Protein AF-A0A6I4MBI4-F1 (afdb_monomer_lite)

Structure (mmCIF, N/CA/C/O backbone):
data_AF-A0A6I4MBI4-F1
#
_entry.id   AF-A0A6I4MBI4-F1
#
loop_
_atom_site.group_PDB
_atom_site.id
_atom_site.type_symbol
_atom_site.label_atom_id
_atom_site.label_alt_id
_atom_site.label_comp_id
_atom_site.label_asym_id
_atom_site.label_entity_id
_atom_site.label_seq_id
_atom_site.pdbx_PDB_ins_code
_atom_site.Cartn_x
_atom_site.Cartn_y
_atom_site.Cartn_z
_atom_site.occupancy
_atom_site.B_iso_or_equiv
_atom_site.auth_seq_id
_atom_site.auth_comp_id
_atom_site.auth_asym_id
_atom_site.auth_atom_id
_atom_site.pdbx_PDB_model_num
ATOM 1 N N . MET A 1 1 ? 50.279 7.743 31.833 1.00 40.47 1 MET A N 1
ATOM 2 C CA . MET A 1 1 ? 49.057 7.641 31.011 1.00 40.47 1 MET A CA 1
ATOM 3 C C . MET A 1 1 ? 48.591 9.061 30.724 1.00 40.47 1 MET A C 1
ATOM 5 O O . MET A 1 1 ? 48.096 9.710 31.629 1.00 40.47 1 MET A O 1
ATOM 9 N N . HIS A 1 2 ? 48.885 9.582 29.532 1.00 41.03 2 HIS A N 1
ATOM 10 C CA . HIS A 1 2 ? 48.558 10.950 29.110 1.00 41.03 2 HIS A CA 1
ATOM 11 C C . HIS A 1 2 ? 47.789 10.858 27.788 1.00 41.03 2 HIS A C 1
ATOM 13 O O . HIS A 1 2 ? 48.352 10.393 26.800 1.00 41.03 2 HIS A O 1
ATOM 19 N N . ALA A 1 3 ? 46.527 11.285 27.774 1.00 43.62 3 ALA A N 1
ATOM 20 C CA . ALA A 1 3 ? 45.740 11.464 26.557 1.00 43.62 3 ALA A CA 1
ATOM 21 C C . ALA A 1 3 ? 45.579 12.970 26.304 1.00 43.62 3 ALA A C 1
ATOM 23 O O . ALA A 1 3 ? 45.079 13.696 27.158 1.00 43.62 3 ALA A O 1
ATOM 24 N N . GLN A 1 4 ? 46.057 13.434 25.149 1.00 45.69 4 GLN A N 1
ATOM 25 C CA . GLN A 1 4 ? 45.979 14.821 24.685 1.00 45.69 4 GLN A CA 1
ATOM 26 C C . GLN A 1 4 ? 44.832 14.931 23.674 1.00 45.69 4 GLN A C 1
ATOM 28 O O . GLN A 1 4 ? 44.856 14.269 22.637 1.00 45.69 4 GLN A O 1
ATOM 33 N N . SER A 1 5 ? 43.836 15.762 23.986 1.00 43.69 5 SER A N 1
ATOM 34 C CA . SER A 1 5 ? 42.709 16.080 23.108 1.00 43.69 5 SER A CA 1
ATOM 35 C C . SER A 1 5 ? 43.081 17.275 22.230 1.00 43.69 5 SER A C 1
ATOM 37 O O . SER A 1 5 ? 43.348 18.363 22.736 1.00 43.69 5 SER A O 1
ATOM 39 N N . LYS A 1 6 ? 43.159 17.063 20.913 1.00 54.97 6 LYS A N 1
ATOM 40 C CA . LYS A 1 6 ? 43.473 18.105 19.927 1.00 54.97 6 LYS A CA 1
ATOM 41 C C . LYS A 1 6 ? 42.170 18.706 19.401 1.00 54.97 6 LYS A C 1
ATOM 43 O O . LYS A 1 6 ? 41.565 18.143 18.496 1.00 54.97 6 LYS A O 1
ATOM 48 N N . TYR A 1 7 ? 41.766 19.857 19.929 1.00 45.38 7 TYR A N 1
ATOM 49 C CA . TYR A 1 7 ? 40.803 20.722 19.249 1.00 45.38 7 TYR A CA 1
ATOM 50 C C . TYR A 1 7 ? 41.579 21.679 18.347 1.00 45.38 7 TYR A C 1
ATOM 52 O O . TYR A 1 7 ? 42.374 22.490 18.818 1.00 45.38 7 TYR A O 1
ATOM 60 N N . PHE A 1 8 ? 41.392 21.531 17.039 1.00 41.44 8 PHE A N 1
ATOM 61 C CA . PHE A 1 8 ? 41.947 22.432 16.038 1.00 41.44 8 PHE A CA 1
ATOM 62 C C . PHE A 1 8 ? 41.039 23.663 15.957 1.00 41.44 8 PHE A C 1
ATOM 64 O O . PHE A 1 8 ? 39.867 23.552 15.602 1.00 41.44 8 PHE A O 1
ATOM 71 N N . THR A 1 9 ? 41.563 24.825 16.337 1.00 60.25 9 THR A N 1
ATOM 72 C CA . THR A 1 9 ? 40.883 26.114 16.223 1.00 60.25 9 THR A CA 1
ATOM 73 C C . THR A 1 9 ? 41.269 26.757 14.889 1.00 60.25 9 THR A C 1
ATOM 75 O O . THR A 1 9 ? 42.447 26.836 14.548 1.00 60.25 9 THR A O 1
ATOM 78 N N . CYS A 1 10 ? 40.292 27.236 14.119 1.00 32.50 10 CYS A N 1
ATOM 79 C CA . CYS A 1 10 ? 40.532 28.231 13.076 1.00 32.50 10 CYS A CA 1
ATOM 80 C C . CYS A 1 10 ? 39.775 29.495 13.480 1.00 32.50 10 CYS A C 1
ATOM 82 O O . CYS A 1 10 ? 38.550 29.554 13.419 1.00 32.50 10 CYS A O 1
ATOM 84 N N . SER A 1 11 ? 40.534 30.462 13.989 1.00 53.78 11 SER A N 1
ATOM 85 C CA . SER A 1 11 ? 40.090 31.818 14.289 1.00 53.78 11 SER A CA 1
ATOM 86 C C . SER A 1 11 ? 40.272 32.676 13.040 1.00 53.78 11 SER A C 1
ATOM 88 O O . SER A 1 11 ? 41.364 32.709 12.473 1.00 53.78 11 SER A O 1
ATOM 90 N N . THR A 1 12 ? 39.237 33.399 12.621 1.00 52.59 12 THR A N 1
ATOM 91 C CA . THR A 1 12 ? 39.386 34.637 11.845 1.00 52.59 12 THR A CA 1
ATOM 92 C C . THR A 1 12 ? 38.246 35.577 12.212 1.00 52.59 12 THR A C 1
ATOM 94 O O . THR A 1 12 ? 37.104 35.412 11.804 1.00 52.59 12 THR A O 1
ATOM 97 N N . SER A 1 13 ? 38.612 36.513 13.085 1.00 46.81 13 SER A N 1
ATOM 98 C CA . SER A 1 13 ? 38.344 37.949 13.005 1.00 46.81 13 SER A CA 1
ATOM 99 C C . SER A 1 13 ? 36.952 38.424 12.571 1.00 46.81 13 SER A C 1
ATOM 101 O O . SER A 1 13 ? 36.677 38.573 11.390 1.00 46.81 13 SER A O 1
ATOM 103 N N . GLY A 1 14 ? 36.159 38.801 13.579 1.00 46.22 14 GLY A N 1
ATOM 104 C CA . GLY A 1 14 ? 35.623 40.158 13.761 1.00 46.22 14 GLY A CA 1
ATOM 105 C C . GLY A 1 14 ? 34.739 40.771 12.671 1.00 46.22 14 GLY A C 1
ATOM 106 O O . GLY A 1 14 ? 35.254 41.250 11.670 1.00 46.22 14 GLY A O 1
ATOM 107 N N . GLN A 1 15 ? 33.449 40.950 12.976 1.00 47.81 15 GLN A N 1
ATOM 108 C CA . GLN A 1 15 ? 32.828 42.259 13.259 1.00 47.81 15 GLN A CA 1
ATOM 109 C C . GLN A 1 15 ? 31.362 42.073 13.701 1.00 47.81 15 GLN A C 1
ATOM 111 O O . GLN A 1 15 ? 30.673 41.163 13.256 1.00 47.81 15 GLN A O 1
ATOM 116 N N . ILE A 1 16 ? 30.932 42.919 14.639 1.00 50.03 16 ILE A N 1
ATOM 117 C CA . ILE A 1 16 ? 29.601 42.984 15.258 1.00 50.03 16 ILE A CA 1
ATOM 118 C C . ILE A 1 16 ? 28.835 44.133 14.581 1.00 50.03 16 ILE A C 1
ATOM 120 O O . ILE A 1 16 ? 29.405 45.219 14.507 1.00 50.03 16 ILE A O 1
ATOM 124 N N . ALA A 1 17 ? 27.598 43.895 14.129 1.00 36.00 17 ALA A N 1
ATOM 125 C CA . ALA A 1 17 ? 26.495 44.851 13.867 1.00 36.00 17 ALA A CA 1
ATOM 126 C C . ALA A 1 17 ? 25.374 44.054 13.158 1.00 36.00 17 ALA A C 1
ATOM 128 O O . ALA A 1 17 ? 25.697 43.264 12.278 1.00 36.00 17 ALA A O 1
ATOM 129 N N . ASP A 1 18 ? 24.070 44.110 13.413 1.00 48.34 18 ASP A N 1
ATOM 130 C CA . ASP A 1 18 ? 23.155 44.742 14.371 1.00 48.34 18 ASP A CA 1
ATOM 131 C C . ASP A 1 18 ? 21.878 43.847 14.393 1.00 48.34 18 ASP A C 1
ATOM 133 O O . ASP A 1 18 ? 21.719 42.995 13.510 1.00 48.34 18 ASP A O 1
ATOM 137 N N . PRO A 1 19 ? 20.964 43.980 15.372 1.00 58.75 19 PRO A N 1
ATOM 138 C CA . PRO A 1 19 ? 19.758 43.159 15.485 1.00 58.75 19 PRO A CA 1
ATOM 139 C C . PRO A 1 19 ? 18.558 43.770 14.741 1.00 58.75 19 PRO A C 1
ATOM 141 O O . PRO A 1 19 ? 17.762 44.461 15.355 1.00 58.75 19 PRO A O 1
ATOM 144 N N . GLU A 1 20 ? 18.381 43.503 13.447 1.00 51.03 20 GLU A N 1
ATOM 145 C CA . GLU A 1 20 ? 17.089 43.691 12.758 1.00 51.03 20 GLU A CA 1
ATOM 146 C C . GLU A 1 20 ? 17.145 43.120 11.335 1.00 51.03 20 GLU A C 1
ATOM 148 O O . GLU A 1 20 ? 18.030 43.494 10.571 1.00 51.03 20 GLU A O 1
ATOM 153 N N . ALA A 1 21 ? 16.203 42.222 11.009 1.00 43.97 21 ALA A N 1
ATOM 154 C CA . ALA A 1 21 ? 15.595 41.982 9.689 1.00 43.97 21 ALA A CA 1
ATOM 155 C C . ALA A 1 21 ? 15.230 40.497 9.502 1.00 43.97 21 ALA A C 1
ATOM 157 O O . ALA A 1 21 ? 15.878 39.764 8.757 1.00 43.97 21 ALA A O 1
ATOM 158 N N . GLU A 1 22 ? 14.117 40.066 10.101 1.00 60.34 22 GLU A N 1
ATOM 159 C CA . GLU A 1 22 ? 13.208 39.260 9.285 1.00 60.34 22 GLU A CA 1
ATOM 160 C C . GLU A 1 22 ? 12.523 40.213 8.303 1.00 60.34 22 GLU A C 1
ATOM 162 O O . GLU A 1 22 ? 11.942 41.219 8.720 1.00 60.34 22 GLU A O 1
ATOM 167 N N . PRO A 1 23 ? 12.559 39.898 7.003 1.00 50.56 23 PRO A N 1
ATOM 168 C CA . PRO A 1 23 ? 11.318 40.008 6.264 1.00 50.56 23 PRO A CA 1
ATOM 169 C C . PRO A 1 23 ? 11.112 38.819 5.322 1.00 50.56 23 PRO A C 1
ATOM 171 O O . PRO A 1 23 ? 11.862 38.592 4.377 1.00 50.56 23 PRO A O 1
ATOM 174 N N . ALA A 1 24 ? 10.009 38.117 5.574 1.00 56.59 24 ALA A N 1
ATOM 175 C CA . ALA A 1 24 ? 9.133 37.537 4.564 1.00 56.59 24 ALA A CA 1
ATOM 176 C C . ALA A 1 24 ? 9.802 36.694 3.461 1.00 56.59 24 ALA A C 1
ATOM 178 O O . ALA A 1 24 ? 9.871 37.094 2.299 1.00 56.59 24 ALA A O 1
ATOM 179 N N . LEU A 1 25 ? 10.098 35.429 3.773 1.00 52.28 25 LEU A N 1
ATOM 180 C CA . LEU A 1 25 ? 10.070 34.366 2.761 1.00 52.28 25 LEU A CA 1
ATOM 181 C C . LEU A 1 25 ? 8.609 33.991 2.446 1.00 52.28 25 LEU A C 1
ATOM 183 O O . LEU A 1 25 ? 8.168 32.867 2.661 1.00 52.28 25 LEU A O 1
ATOM 187 N N . ALA A 1 26 ? 7.843 34.967 1.960 1.00 57.97 26 ALA A N 1
ATOM 188 C CA . ALA A 1 26 ? 6.509 34.787 1.396 1.00 57.97 26 ALA A CA 1
ATOM 189 C C . ALA A 1 26 ? 6.598 34.964 -0.126 1.00 57.97 26 ALA A C 1
ATOM 191 O O . ALA A 1 26 ? 6.076 35.915 -0.701 1.00 57.97 26 ALA A O 1
ATOM 192 N N . GLY A 1 27 ? 7.324 34.054 -0.773 1.00 56.34 27 GLY A N 1
ATOM 193 C CA . GLY A 1 27 ? 7.290 33.852 -2.218 1.00 56.34 27 GLY A CA 1
ATOM 194 C C . GLY A 1 27 ? 6.829 32.420 -2.508 1.00 56.34 27 GLY A C 1
ATOM 195 O O . GLY A 1 27 ? 7.227 31.514 -1.771 1.00 56.34 27 GLY A O 1
ATOM 196 N N . PRO A 1 28 ? 5.998 32.174 -3.538 1.00 65.25 28 PRO A N 1
ATOM 197 C CA . PRO A 1 28 ? 5.667 30.816 -3.954 1.00 65.25 28 PRO A CA 1
ATOM 198 C C . PRO A 1 28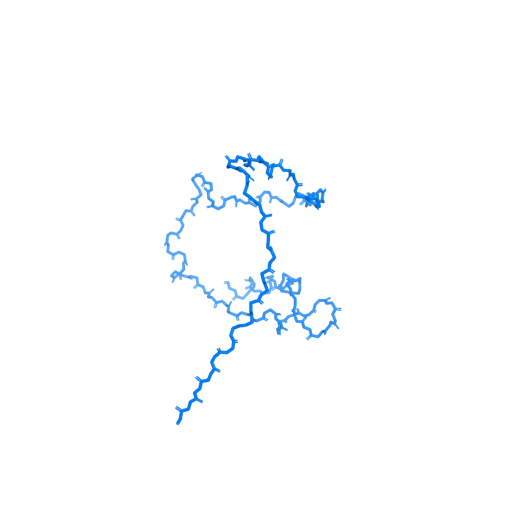 ? 6.945 30.052 -4.316 1.00 65.25 28 PRO A C 1
ATOM 200 O O . PRO A 1 28 ? 7.829 30.594 -4.980 1.00 65.25 28 PRO A O 1
ATOM 203 N N . TRP A 1 29 ? 7.044 28.792 -3.886 1.00 62.56 29 TRP A N 1
ATOM 204 C CA . TRP A 1 29 ? 8.172 27.921 -4.215 1.00 62.56 29 TRP A CA 1
ATOM 205 C C . TRP A 1 29 ? 8.329 27.854 -5.744 1.00 62.56 29 TRP A C 1
ATOM 207 O O . TRP A 1 29 ? 7.361 27.488 -6.424 1.00 62.56 29 TRP A O 1
ATOM 217 N N . PRO A 1 30 ? 9.503 28.197 -6.312 1.00 50.94 30 PRO A N 1
ATOM 218 C CA . PRO A 1 30 ? 9.699 28.188 -7.755 1.00 50.94 30 PRO A CA 1
ATOM 219 C C . PRO A 1 30 ? 9.600 26.738 -8.241 1.00 50.94 30 PRO A C 1
ATOM 221 O O . PRO A 1 30 ? 10.489 25.924 -8.007 1.00 50.94 30 PRO A O 1
ATOM 224 N N . GLY A 1 31 ? 8.462 26.403 -8.851 1.00 54.97 31 GLY A N 1
ATOM 225 C CA . GLY A 1 31 ? 8.120 25.043 -9.279 1.00 54.97 31 GLY A CA 1
ATOM 226 C C . GLY A 1 31 ? 6.700 24.585 -8.930 1.00 54.97 31 GLY A C 1
ATOM 227 O O . GLY A 1 31 ? 6.251 23.582 -9.482 1.00 54.97 31 GLY A O 1
ATOM 228 N N . ALA A 1 32 ? 5.960 25.321 -8.091 1.00 55.81 32 ALA A N 1
ATOM 229 C CA . ALA A 1 32 ? 4.568 25.001 -7.735 1.00 55.81 32 ALA A CA 1
ATOM 230 C C . ALA A 1 32 ? 3.543 25.244 -8.870 1.00 55.81 32 ALA A C 1
ATOM 232 O O . ALA A 1 32 ? 2.345 25.064 -8.679 1.00 55.81 32 ALA A O 1
ATOM 233 N N . GLU A 1 33 ? 3.997 25.650 -10.058 1.00 51.16 33 GLU A N 1
ATOM 234 C CA . GLU A 1 33 ? 3.133 26.088 -11.161 1.00 51.16 33 GLU A CA 1
ATOM 235 C C . GLU A 1 33 ? 2.643 24.954 -12.066 1.00 51.16 33 GLU A C 1
ATOM 237 O O . GLU A 1 33 ? 1.811 25.166 -12.948 1.00 51.16 33 GLU A O 1
ATOM 242 N N . ARG A 1 34 ? 3.093 23.714 -11.841 1.00 52.25 34 ARG A N 1
ATOM 243 C CA . ARG A 1 34 ? 2.431 22.571 -12.470 1.00 52.25 34 ARG A CA 1
ATOM 244 C C . ARG A 1 34 ? 1.181 22.252 -11.657 1.00 52.25 34 ARG A C 1
ATOM 246 O O . ARG A 1 34 ? 1.215 21.411 -10.764 1.00 52.25 34 ARG A O 1
ATOM 253 N N . ALA A 1 35 ? 0.101 22.965 -11.973 1.00 48.81 35 ALA A N 1
ATOM 254 C CA . ALA A 1 35 ? -1.240 22.661 -11.503 1.00 48.81 35 ALA A CA 1
ATOM 255 C C . ALA A 1 35 ? -1.488 21.160 -11.688 1.00 48.81 35 ALA A C 1
ATOM 257 O O . ALA A 1 35 ? -1.548 20.655 -12.813 1.00 48.81 35 ALA A O 1
ATOM 258 N N . ALA A 1 36 ? -1.562 20.438 -10.569 1.00 55.56 36 ALA A N 1
ATOM 259 C CA . ALA A 1 36 ? -2.075 19.084 -10.568 1.00 55.56 36 ALA A CA 1
ATOM 260 C C . ALA A 1 36 ? -3.452 19.124 -11.253 1.00 55.56 36 ALA A C 1
ATOM 262 O O . ALA A 1 36 ? -4.234 20.037 -10.963 1.00 55.56 36 ALA A O 1
ATOM 263 N N . PRO A 1 37 ? -3.754 18.205 -12.191 1.00 47.72 37 PRO A N 1
ATOM 264 C CA . PRO A 1 37 ? -5.090 18.149 -12.766 1.00 47.72 37 PRO A CA 1
ATOM 265 C C . PRO A 1 37 ? -6.082 18.025 -11.612 1.00 47.72 37 PRO A C 1
ATOM 267 O O . PRO A 1 37 ? -5.781 17.339 -10.635 1.00 47.72 37 PRO A O 1
ATOM 270 N N . ALA A 1 38 ? -7.216 18.722 -11.717 1.00 53.28 38 ALA A N 1
ATOM 271 C CA . ALA A 1 38 ? -8.291 18.746 -10.731 1.00 53.28 38 ALA A CA 1
ATOM 272 C C . ALA A 1 38 ? -8.904 17.343 -10.552 1.00 53.28 38 ALA A C 1
ATOM 274 O O . ALA A 1 38 ? -10.019 17.063 -10.984 1.00 53.28 38 ALA A O 1
ATOM 275 N N . ALA A 1 39 ? -8.147 16.438 -9.938 1.00 51.66 39 ALA A N 1
ATOM 276 C CA . ALA A 1 39 ? -8.674 15.309 -9.210 1.00 51.66 39 ALA A CA 1
ATOM 277 C C . ALA A 1 39 ? -9.594 15.918 -8.152 1.00 51.66 39 ALA A C 1
ATOM 279 O O . ALA A 1 39 ? -9.190 16.870 -7.479 1.00 51.66 39 ALA A O 1
ATOM 280 N N . GLY A 1 40 ? -10.848 15.458 -8.110 1.00 52.78 40 GLY A N 1
ATOM 281 C CA . GLY A 1 40 ? -11.896 16.015 -7.255 1.00 52.78 40 GLY A CA 1
ATOM 282 C C . GLY A 1 40 ? -11.349 16.351 -5.875 1.00 52.78 40 GLY A C 1
ATOM 283 O O . GLY A 1 40 ? -10.566 15.571 -5.339 1.00 52.78 40 GLY A O 1
ATOM 284 N N . ALA A 1 41 ? -11.695 17.542 -5.375 1.00 61.22 41 ALA A N 1
ATOM 285 C CA . ALA A 1 41 ? -11.162 18.093 -4.136 1.00 61.22 41 ALA A CA 1
ATOM 286 C C . ALA A 1 41 ? -11.045 16.986 -3.086 1.00 61.22 41 ALA A C 1
ATOM 288 O O . ALA A 1 41 ? -12.059 16.452 -2.636 1.00 61.22 41 ALA A O 1
ATOM 289 N N . VAL A 1 42 ? -9.806 16.598 -2.767 1.00 68.31 42 VAL A N 1
ATOM 290 C CA . VAL A 1 42 ? -9.558 15.672 -1.667 1.00 68.31 42 VAL A CA 1
ATOM 291 C C . VAL A 1 42 ? -10.222 16.302 -0.447 1.00 68.31 42 VAL A C 1
ATOM 293 O O . VAL A 1 42 ? -9.907 17.456 -0.141 1.00 68.31 42 VAL A O 1
ATOM 296 N N . PRO A 1 43 ? -11.207 15.629 0.175 1.00 70.69 43 PRO A N 1
ATOM 297 C CA . PRO A 1 43 ? -11.921 16.209 1.297 1.00 70.69 43 PRO A CA 1
ATOM 298 C C . PRO A 1 43 ? -10.897 16.549 2.372 1.00 70.69 43 PRO A C 1
ATOM 300 O O . PRO A 1 43 ? -10.066 15.707 2.706 1.00 70.69 43 PRO A O 1
ATOM 303 N N . ASP A 1 44 ? -10.932 17.785 2.870 1.00 77.00 44 ASP A N 1
ATOM 304 C CA . ASP A 1 44 ? -10.066 18.190 3.969 1.00 77.00 44 ASP A CA 1
ATOM 305 C C . ASP A 1 44 ? -10.476 17.378 5.208 1.00 77.00 44 ASP A C 1
ATOM 307 O O . ASP A 1 44 ? -11.581 17.574 5.729 1.00 77.00 44 ASP A O 1
ATOM 311 N N . PRO A 1 45 ? -9.632 16.442 5.683 1.00 71.94 45 PRO A N 1
ATOM 312 C CA . PRO A 1 45 ? -9.970 15.607 6.831 1.00 71.94 45 PRO A CA 1
ATOM 313 C C . PRO A 1 45 ? -10.099 16.424 8.128 1.00 71.94 45 PRO A C 1
ATOM 315 O O . PRO A 1 45 ? -10.598 15.904 9.130 1.00 71.94 45 PRO A O 1
ATOM 318 N N . PHE A 1 46 ? -9.673 17.692 8.112 1.00 77.38 46 PHE A N 1
ATOM 319 C CA . PHE A 1 46 ? -9.754 18.630 9.227 1.00 77.38 46 PHE A CA 1
ATOM 320 C C . PHE A 1 46 ? -10.891 19.657 9.086 1.00 77.38 46 PHE A C 1
ATOM 322 O O . PHE A 1 46 ?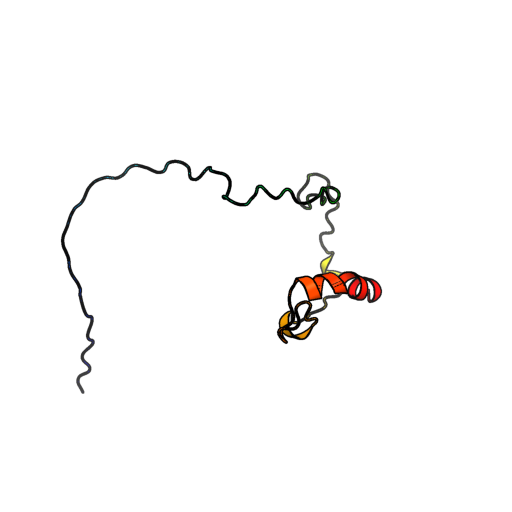 -11.020 20.527 9.947 1.00 77.38 46 PHE A O 1
ATOM 329 N N . ALA A 1 47 ? -11.738 19.560 8.052 1.00 79.75 47 ALA A N 1
ATOM 330 C CA . ALA A 1 47 ? -12.895 20.438 7.894 1.00 79.75 47 ALA A CA 1
ATOM 331 C C . ALA A 1 47 ? -13.926 20.264 9.027 1.00 79.75 47 ALA A C 1
ATOM 333 O O . ALA A 1 47 ? -14.193 19.157 9.509 1.00 79.75 47 ALA A O 1
ATOM 334 N N . GLU A 1 48 ? -14.562 21.368 9.425 1.00 77.12 48 GLU A N 1
ATOM 335 C CA . GLU A 1 48 ? -15.631 21.368 10.426 1.00 77.12 48 GLU A CA 1
ATOM 336 C C . GLU A 1 48 ? -16.824 20.520 9.950 1.00 77.12 48 GLU A C 1
ATOM 338 O O . GLU A 1 48 ? -17.371 20.728 8.868 1.00 77.12 48 GLU A O 1
ATOM 343 N N . GLY A 1 49 ? -17.227 19.537 10.763 1.00 72.88 49 GLY A N 1
ATOM 344 C CA . GLY A 1 49 ? -18.319 18.610 10.441 1.00 72.88 49 GLY A CA 1
ATOM 345 C C . GLY A 1 49 ? -17.901 17.331 9.705 1.00 72.88 49 GLY A C 1
ATOM 346 O O . GLY A 1 49 ? -18.765 16.500 9.423 1.00 72.88 49 GLY A O 1
ATOM 347 N N . ALA A 1 50 ? -16.606 17.124 9.434 1.00 74.06 50 ALA A N 1
ATOM 348 C CA . ALA A 1 50 ? -16.119 15.842 8.930 1.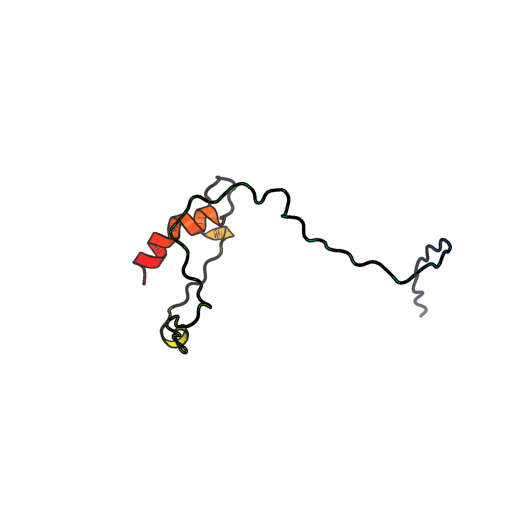00 74.06 50 ALA A CA 1
ATOM 349 C C . ALA A 1 50 ? -16.446 14.708 9.931 1.00 74.06 50 ALA A C 1
ATOM 351 O O . ALA A 1 50 ? -16.276 14.897 11.141 1.00 74.06 50 ALA A O 1
ATOM 352 N N . PRO A 1 51 ? -16.916 13.532 9.468 1.00 73.38 51 PRO A N 1
ATOM 353 C CA . PRO A 1 51 ? -17.237 12.411 10.343 1.00 73.38 51 PRO A CA 1
ATOM 354 C C . PRO A 1 51 ? -15.975 11.928 11.062 1.00 73.38 51 PRO A C 1
ATOM 356 O O . PRO A 1 51 ? -15.134 11.230 10.501 1.00 73.38 51 PRO A O 1
ATOM 359 N N . GLN A 1 52 ? -15.845 12.307 12.331 1.00 73.56 52 GLN A N 1
ATOM 360 C CA . GLN A 1 52 ? -14.764 11.841 13.185 1.00 73.56 52 GLN A CA 1
ATOM 361 C C . GLN A 1 52 ? -15.105 10.429 13.656 1.00 73.56 52 GLN A C 1
ATOM 363 O O . GLN A 1 52 ? -16.077 10.224 14.382 1.00 73.56 52 GLN A O 1
ATOM 368 N N . ALA A 1 53 ? -14.306 9.448 13.243 1.00 78.56 53 ALA A N 1
ATOM 369 C CA . ALA A 1 53 ? -14.365 8.087 13.758 1.00 78.56 53 ALA A CA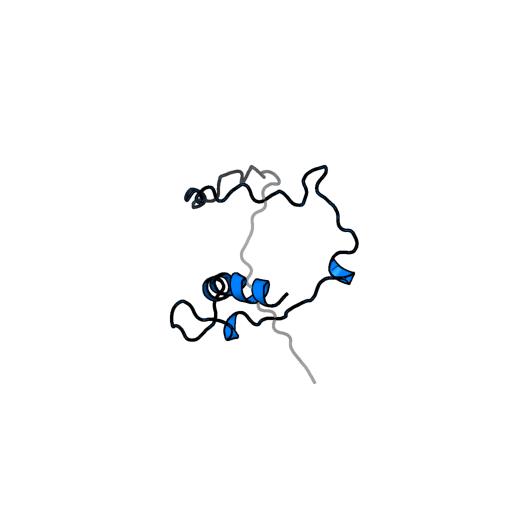 1
ATOM 370 C C . ALA A 1 53 ? -13.297 7.933 14.858 1.00 78.56 53 ALA A C 1
ATOM 372 O O . ALA A 1 53 ? -12.198 7.459 14.572 1.00 78.56 53 ALA A O 1
ATOM 373 N N . PRO A 1 54 ? -13.566 8.314 16.126 1.00 79.31 54 PRO A N 1
ATOM 374 C CA . PRO A 1 54 ? -12.550 8.413 17.186 1.00 79.31 54 PRO A CA 1
ATOM 375 C C . PRO A 1 54 ? -11.836 7.090 17.515 1.00 79.31 54 PRO A C 1
ATOM 377 O O . PRO A 1 54 ? -10.864 7.075 18.271 1.00 79.31 54 PRO A O 1
ATOM 380 N N . HIS A 1 55 ? -12.314 5.966 16.978 1.00 87.00 55 HIS A N 1
ATOM 381 C CA . HIS A 1 55 ? -11.783 4.627 17.213 1.00 87.00 55 HIS A CA 1
ATOM 382 C C . HIS A 1 55 ? -11.546 3.823 15.927 1.00 87.00 55 HIS A C 1
ATOM 384 O O . HIS A 1 55 ? -11.505 2.598 16.000 1.00 87.00 55 HIS A O 1
ATOM 390 N N . TRP A 1 56 ? -11.374 4.474 14.768 1.00 86.19 56 TRP A N 1
ATOM 391 C CA . TRP A 1 56 ? -11.151 3.789 13.481 1.00 86.19 56 TRP A CA 1
ATOM 392 C C . TRP A 1 56 ? -10.020 2.745 13.547 1.00 86.19 56 TRP A C 1
ATOM 394 O O . TRP A 1 56 ? -10.140 1.651 13.007 1.00 86.19 56 TRP A O 1
ATOM 404 N N . PHE A 1 57 ? -8.959 3.039 14.304 1.00 87.56 57 PHE A N 1
ATOM 405 C CA . PHE A 1 57 ? -7.800 2.164 14.494 1.00 87.56 57 PHE A CA 1
ATOM 406 C C . PHE A 1 57 ? -8.112 0.864 15.251 1.00 87.56 57 PHE A C 1
ATOM 408 O O . PHE A 1 57 ? -7.326 -0.074 15.185 1.00 87.56 57 PHE A O 1
ATOM 415 N N . LYS A 1 58 ? -9.227 0.789 15.992 1.00 89.69 58 LYS A N 1
ATOM 416 C CA . LYS A 1 58 ? -9.627 -0.435 16.710 1.00 89.69 58 LYS A CA 1
ATOM 417 C C . LYS A 1 58 ? -10.258 -1.472 15.781 1.00 89.69 58 LYS A C 1
ATOM 419 O O . LYS A 1 58 ? -10.279 -2.647 16.127 1.00 89.69 58 LYS A O 1
ATOM 424 N N . THR A 1 59 ? -10.804 -1.030 14.649 1.00 88.44 59 THR A N 1
ATOM 425 C CA . THR A 1 59 ? -11.457 -1.884 13.645 1.00 88.44 59 THR A CA 1
ATOM 426 C C . THR A 1 59 ? -10.646 -2.013 12.357 1.00 88.44 59 THR A C 1
ATOM 428 O O . THR A 1 59 ? -10.963 -2.870 11.542 1.00 88.44 59 THR A O 1
ATOM 431 N N . ALA A 1 60 ? -9.632 -1.167 12.152 1.00 89.69 60 ALA A N 1
ATOM 432 C CA . ALA A 1 60 ? -8.788 -1.188 10.963 1.00 89.69 60 ALA A CA 1
ATOM 433 C C . ALA A 1 60 ? -7.786 -2.354 10.977 1.00 89.69 60 ALA A C 1
ATOM 435 O O . ALA A 1 60 ? -7.242 -2.715 12.023 1.00 89.69 60 ALA A O 1
ATOM 436 N N . VAL A 1 61 ? -7.509 -2.896 9.791 1.00 91.19 61 VAL A N 1
ATOM 437 C CA . VAL A 1 61 ? -6.443 -3.875 9.553 1.00 91.19 61 VAL A CA 1
ATOM 438 C C . VAL A 1 61 ? -5.229 -3.138 8.987 1.00 91.19 61 VAL A C 1
ATOM 440 O O . VAL A 1 61 ? -5.354 -2.364 8.041 1.00 91.19 61 VAL A O 1
ATOM 443 N N . PHE A 1 62 ? -4.052 -3.351 9.579 1.00 90.88 62 PHE A N 1
ATOM 444 C CA . PHE A 1 62 ? -2.812 -2.705 9.147 1.00 90.88 62 PHE A CA 1
ATOM 445 C C . PHE A 1 62 ? -1.984 -3.648 8.278 1.00 90.88 62 PHE A C 1
ATOM 447 O O . PHE A 1 62 ? -1.683 -4.770 8.684 1.00 90.88 62 PHE A O 1
ATOM 454 N N . TYR A 1 63 ? -1.561 -3.151 7.117 1.00 91.69 63 TYR A N 1
ATOM 455 C CA . TYR A 1 63 ? -0.613 -3.826 6.240 1.00 91.69 63 TYR A CA 1
ATOM 456 C C . TYR A 1 63 ? 0.714 -3.076 6.254 1.00 91.69 63 TYR A C 1
ATOM 458 O O . TYR A 1 63 ? 0.796 -1.920 5.842 1.00 91.69 63 TYR A O 1
ATOM 466 N N . GLU A 1 64 ? 1.763 -3.741 6.728 1.00 91.69 64 GLU A N 1
ATOM 467 C CA . GLU A 1 64 ? 3.125 -3.237 6.605 1.00 91.69 64 GLU A CA 1
ATOM 468 C C . GLU A 1 64 ? 3.709 -3.703 5.272 1.00 91.69 64 GLU A C 1
ATOM 470 O O . GLU A 1 64 ? 3.799 -4.900 4.996 1.00 91.69 64 GLU A O 1
ATOM 475 N N . VAL A 1 65 ? 4.106 -2.746 4.434 1.00 90.31 65 VAL A N 1
ATOM 476 C CA . VAL A 1 65 ? 4.712 -3.014 3.132 1.00 90.31 65 VAL A CA 1
ATOM 477 C C . VAL A 1 65 ? 6.008 -2.227 2.984 1.00 90.31 65 VAL A C 1
ATOM 479 O O . VAL A 1 65 ? 6.060 -1.015 3.189 1.00 90.31 65 VAL A O 1
ATOM 482 N N . SER A 1 66 ? 7.081 -2.923 2.608 1.00 91.75 66 SER A N 1
ATOM 483 C CA . SER A 1 66 ? 8.363 -2.287 2.302 1.00 91.75 66 SER A CA 1
ATOM 484 C C . SER A 1 66 ? 8.347 -1.734 0.881 1.00 91.75 66 SER A C 1
ATOM 486 O O . SER A 1 66 ? 8.308 -2.503 -0.079 1.00 91.75 66 SER A O 1
ATOM 488 N N . VAL A 1 67 ? 8.440 -0.406 0.741 1.00 90.56 67 VAL A N 1
ATOM 489 C CA . VAL A 1 67 ? 8.419 0.284 -0.565 1.00 90.56 67 VAL A CA 1
ATOM 490 C C . VAL A 1 67 ? 9.466 -0.297 -1.514 1.00 90.56 67 VAL A C 1
ATOM 492 O O . VAL A 1 67 ? 9.140 -0.651 -2.641 1.00 90.56 67 VAL A O 1
ATOM 495 N N . ARG A 1 68 ? 10.701 -0.487 -1.034 1.00 91.62 68 ARG A N 1
ATOM 496 C CA . ARG A 1 68 ? 11.821 -0.981 -1.851 1.00 91.62 68 ARG A CA 1
ATOM 497 C C . ARG A 1 68 ? 11.658 -2.410 -2.360 1.00 91.62 68 ARG A C 1
ATOM 499 O O . ARG A 1 68 ? 12.322 -2.764 -3.325 1.00 91.62 68 ARG A O 1
ATOM 506 N N . GLY A 1 69 ? 10.854 -3.235 -1.697 1.00 90.75 69 GLY A N 1
ATOM 507 C CA . GLY A 1 69 ? 10.678 -4.643 -2.063 1.00 90.75 69 GLY A CA 1
ATOM 508 C C . GLY A 1 69 ? 9.366 -4.941 -2.781 1.00 90.75 69 GLY A C 1
ATOM 509 O O . GLY A 1 69 ? 9.138 -6.089 -3.145 1.00 90.75 69 GLY A O 1
ATOM 510 N N . PHE A 1 70 ? 8.484 -3.952 -2.932 1.00 90.56 70 PHE A N 1
ATOM 511 C CA . PHE A 1 70 ? 7.097 -4.212 -3.300 1.00 90.56 70 PHE A CA 1
ATOM 512 C C . PHE A 1 70 ? 6.838 -4.165 -4.807 1.00 90.56 70 PHE A C 1
ATOM 514 O O . PHE A 1 70 ? 6.380 -5.149 -5.383 1.00 90.56 70 PHE A O 1
ATOM 521 N N . CYS A 1 71 ? 7.116 -3.035 -5.458 1.00 91.94 71 CYS A N 1
ATOM 522 C CA . CYS A 1 71 ? 6.916 -2.895 -6.897 1.00 91.94 71 CYS A CA 1
ATOM 523 C C . CYS A 1 71 ? 7.874 -1.849 -7.464 1.00 91.94 71 CYS A C 1
ATOM 525 O O . CYS A 1 71 ? 7.854 -0.698 -7.031 1.00 91.94 71 CYS A O 1
ATOM 527 N N . ASP A 1 72 ? 8.675 -2.261 -8.441 1.00 93.19 72 ASP A N 1
ATOM 528 C CA . ASP A 1 72 ? 9.534 -1.399 -9.251 1.00 93.19 72 ASP A CA 1
ATOM 529 C C . ASP A 1 72 ? 8.758 -0.973 -10.507 1.00 93.19 72 ASP A C 1
ATOM 531 O O . ASP A 1 72 ? 8.236 -1.821 -11.239 1.00 93.19 72 ASP A O 1
ATOM 535 N N . SER A 1 73 ? 8.617 0.336 -10.719 1.00 91.94 73 SER A N 1
ATOM 536 C CA . SER A 1 73 ? 7.939 0.900 -11.891 1.00 91.94 73 SER A CA 1
ATOM 537 C C . SER A 1 73 ? 8.895 1.398 -12.977 1.00 91.94 73 SER A C 1
ATOM 539 O O . SER A 1 73 ? 8.448 1.645 -14.101 1.00 91.94 73 SER A O 1
ATOM 541 N N . ASN A 1 74 ? 10.186 1.558 -12.670 1.00 91.88 74 ASN A N 1
ATOM 542 C CA . ASN A 1 74 ? 11.169 2.200 -13.545 1.00 91.88 74 ASN A CA 1
ATOM 543 C C . ASN A 1 74 ? 12.276 1.238 -14.039 1.00 91.88 74 ASN A C 1
ATOM 545 O O . ASN A 1 74 ? 13.017 1.594 -14.959 1.00 91.88 74 ASN A O 1
ATOM 549 N N . GLY A 1 75 ? 12.348 0.023 -13.490 1.00 91.12 75 GLY A N 1
ATOM 550 C CA . GLY A 1 75 ? 13.284 -1.032 -13.871 1.00 91.12 75 GLY A CA 1
ATOM 551 C C . GLY A 1 75 ? 14.678 -0.909 -13.248 1.00 91.12 75 GLY A C 1
ATOM 552 O O . GLY A 1 75 ? 15.614 -1.515 -13.775 1.00 91.12 75 GLY A O 1
ATOM 553 N N . ASP A 1 76 ? 14.852 -0.120 -12.184 1.00 90.50 76 ASP A N 1
ATOM 554 C CA . ASP A 1 76 ? 16.140 0.063 -11.501 1.00 90.50 76 ASP A CA 1
ATOM 555 C C . ASP A 1 76 ? 16.462 -1.037 -10.466 1.00 90.50 76 ASP A C 1
ATOM 557 O O . ASP A 1 76 ? 17.587 -1.101 -9.957 1.00 90.50 76 ASP A O 1
ATOM 561 N N . GLY A 1 77 ? 15.510 -1.940 -10.203 1.00 91.88 77 GLY A N 1
ATOM 562 C CA . GLY A 1 77 ? 15.643 -3.046 -9.255 1.00 91.88 77 GLY A CA 1
ATOM 563 C C . GLY A 1 77 ? 15.255 -2.697 -7.815 1.00 91.88 77 GLY A C 1
ATOM 564 O O . GLY A 1 77 ? 15.323 -3.571 -6.945 1.00 91.88 77 GLY A O 1
ATOM 565 N N . TYR A 1 78 ? 14.829 -1.462 -7.550 1.00 92.69 78 TYR A N 1
ATOM 566 C CA . TYR A 1 78 ? 14.292 -1.017 -6.272 1.00 92.69 78 TYR A CA 1
ATOM 567 C C . TYR A 1 78 ? 12.842 -0.572 -6.430 1.00 92.69 78 TYR A C 1
ATOM 569 O O . TYR A 1 78 ? 12.480 0.205 -7.303 1.00 92.69 78 TYR A O 1
ATOM 577 N N . GLY A 1 79 ? 11.991 -1.032 -5.520 1.00 93.00 79 GLY A N 1
ATOM 578 C CA . GLY A 1 79 ? 10.613 -0.577 -5.487 1.00 93.00 79 GLY A CA 1
ATOM 579 C C . GLY A 1 79 ? 10.495 0.911 -5.149 1.00 93.00 79 GLY A C 1
ATOM 580 O O . GLY A 1 79 ? 11.273 1.464 -4.359 1.00 93.00 79 GLY A O 1
ATOM 581 N N . ASP A 1 80 ? 9.491 1.548 -5.741 1.00 93.44 80 ASP A N 1
ATOM 582 C CA . ASP A 1 80 ? 9.279 2.988 -5.679 1.00 93.44 80 ASP A CA 1
ATOM 583 C C . ASP A 1 80 ? 7.817 3.342 -5.336 1.00 93.44 80 ASP A C 1
ATOM 585 O O . ASP A 1 80 ? 6.910 2.504 -5.355 1.00 93.44 80 ASP A O 1
ATOM 589 N N . LEU A 1 81 ? 7.569 4.610 -4.982 1.00 93.31 81 LEU A N 1
ATOM 590 C CA . LEU A 1 81 ? 6.231 5.059 -4.579 1.00 93.31 81 LEU A CA 1
ATOM 591 C C . LEU A 1 81 ? 5.213 5.024 -5.728 1.00 93.31 81 LEU A C 1
ATOM 593 O O . LEU A 1 81 ? 4.025 4.842 -5.472 1.00 93.31 81 LEU A O 1
ATOM 597 N N . ARG A 1 82 ? 5.638 5.189 -6.985 1.00 93.25 82 ARG A N 1
ATOM 598 C CA . ARG A 1 82 ? 4.745 5.079 -8.151 1.00 93.25 82 ARG A CA 1
ATOM 599 C C . ARG A 1 82 ? 4.320 3.629 -8.352 1.00 93.25 82 ARG A C 1
ATOM 601 O O . ARG A 1 82 ? 3.133 3.382 -8.569 1.00 93.25 82 ARG A O 1
ATOM 608 N N . GLY A 1 83 ? 5.249 2.692 -8.183 1.00 92.88 83 GLY A N 1
ATOM 609 C CA . GLY A 1 83 ? 4.978 1.261 -8.131 1.00 92.88 83 GLY A CA 1
ATOM 610 C C . GLY A 1 83 ? 3.981 0.915 -7.026 1.00 92.88 83 GLY A C 1
ATOM 611 O O . GLY A 1 83 ? 2.979 0.257 -7.302 1.00 92.88 83 GLY A O 1
ATOM 612 N N . LEU A 1 84 ? 4.180 1.426 -5.807 1.00 93.38 84 LEU A N 1
ATOM 613 C CA . LEU A 1 84 ? 3.237 1.225 -4.698 1.00 93.38 84 LEU A CA 1
ATOM 614 C C . LEU A 1 84 ? 1.830 1.753 -5.017 1.00 93.38 84 LEU A C 1
ATOM 616 O O . LEU A 1 84 ? 0.855 1.024 -4.841 1.00 93.38 84 LEU A O 1
ATOM 620 N N . ILE A 1 85 ? 1.722 2.983 -5.530 1.00 93.81 85 ILE A N 1
ATOM 621 C CA . ILE A 1 85 ? 0.432 3.597 -5.884 1.00 93.81 85 ILE A CA 1
ATOM 622 C C . ILE A 1 85 ? -0.320 2.744 -6.915 1.00 93.81 85 ILE A C 1
ATOM 624 O O . ILE A 1 85 ? -1.522 2.539 -6.778 1.00 93.81 85 ILE A O 1
ATOM 628 N N . SER A 1 86 ? 0.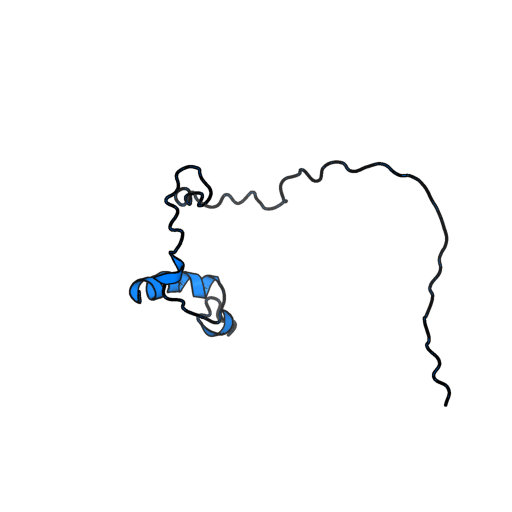386 2.178 -7.901 1.00 92.56 86 SER A N 1
ATOM 629 C CA . SER A 1 86 ? -0.214 1.328 -8.945 1.00 92.56 86 SER A CA 1
ATOM 630 C C . SER A 1 86 ? -0.836 0.020 -8.436 1.00 92.56 86 SER A C 1
ATOM 632 O O . SER A 1 86 ? -1.511 -0.679 -9.189 1.00 92.56 86 SER A O 1
ATOM 634 N N . LYS A 1 87 ? -0.585 -0.344 -7.175 1.00 90.88 87 LYS A N 1
ATOM 635 C CA . LYS A 1 87 ? -1.098 -1.562 -6.540 1.00 90.88 87 LYS A CA 1
ATOM 636 C C . LYS A 1 87 ? -2.055 -1.265 -5.388 1.00 90.88 87 LYS A C 1
ATOM 638 O O . LYS A 1 87 ? -2.454 -2.206 -4.709 1.00 90.88 87 LYS A O 1
ATOM 643 N N . LEU A 1 88 ? -2.437 -0.007 -5.161 1.00 91.94 88 LEU A N 1
ATOM 644 C CA . LEU A 1 88 ? -3.420 0.324 -4.124 1.00 91.94 88 LEU A CA 1
ATOM 645 C C . LEU A 1 88 ? -4.763 -0.370 -4.381 1.00 91.94 88 LEU A C 1
ATOM 647 O O . LEU A 1 88 ? -5.336 -0.904 -3.438 1.00 91.94 88 LEU A O 1
ATOM 651 N N . ASP A 1 89 ? -5.175 -0.502 -5.645 1.00 91.81 89 ASP A N 1
ATOM 652 C CA . ASP A 1 89 ? -6.379 -1.259 -6.028 1.00 91.81 89 ASP A CA 1
ATOM 653 C C . ASP A 1 89 ? -6.311 -2.731 -5.572 1.00 91.81 89 ASP A C 1
ATOM 655 O O . ASP A 1 89 ? -7.315 -3.352 -5.229 1.00 91.81 89 ASP A O 1
ATOM 659 N N . HIS A 1 90 ? -5.107 -3.316 -5.540 1.00 89.50 90 HIS A N 1
ATOM 660 C CA . HIS A 1 90 ? -4.911 -4.679 -5.049 1.00 89.50 90 HIS A CA 1
ATOM 661 C C . HIS A 1 90 ? -5.044 -4.772 -3.523 1.00 89.50 90 HIS A C 1
ATOM 663 O O . HIS A 1 90 ? -5.542 -5.780 -3.024 1.00 89.50 90 HIS A O 1
ATOM 669 N N . LEU A 1 91 ? -4.616 -3.738 -2.790 1.00 87.62 91 LEU A N 1
ATOM 670 C CA . LEU A 1 91 ? -4.781 -3.673 -1.336 1.00 87.62 91 LEU A CA 1
ATOM 671 C C . LEU A 1 91 ? -6.245 -3.444 -0.947 1.00 87.62 91 LEU A C 1
ATOM 673 O O . LEU A 1 91 ? -6.706 -4.064 0.002 1.00 87.62 91 LEU A O 1
ATOM 677 N N . GLU A 1 92 ? -6.984 -2.628 -1.702 1.00 88.88 92 GLU A N 1
ATOM 678 C CA . GLU A 1 92 ? -8.432 -2.449 -1.514 1.00 88.88 92 GLU A CA 1
ATOM 679 C C . GLU A 1 92 ? -9.194 -3.758 -1.744 1.00 88.88 92 GLU A C 1
ATOM 681 O O . GLU A 1 92 ? -10.068 -4.124 -0.966 1.00 88.88 92 GLU A O 1
ATOM 686 N N . TRP A 1 93 ? -8.832 -4.523 -2.778 1.00 91.00 93 TRP A N 1
ATOM 687 C CA . TRP A 1 93 ? -9.437 -5.838 -2.998 1.00 91.00 93 TRP A CA 1
ATOM 688 C C . TRP A 1 93 ? -9.208 -6.813 -1.827 1.00 91.00 93 TRP A C 1
ATOM 690 O O . TRP A 1 93 ? -9.997 -7.739 -1.632 1.00 91.00 93 TRP A O 1
ATOM 700 N N . LEU A 1 94 ? -8.132 -6.626 -1.057 1.00 89.00 94 LEU A N 1
ATOM 701 C CA . LEU A 1 94 ? -7.766 -7.507 0.047 1.00 89.00 94 LEU A CA 1
ATOM 702 C C . LEU A 1 94 ? -8.582 -7.248 1.331 1.00 89.00 94 LEU A C 1
ATOM 704 O O . LEU A 1 94 ? -8.767 -8.206 2.090 1.00 89.00 94 LEU A O 1
ATOM 708 N N . GLY A 1 95 ? -9.070 -6.020 1.582 1.00 74.94 95 GLY A N 1
ATOM 709 C CA . GLY A 1 95 ? -9.865 -5.697 2.782 1.00 74.94 95 GLY A CA 1
ATOM 710 C C . GLY A 1 95 ? -10.025 -4.215 3.093 1.00 74.94 95 GLY A C 1
ATOM 711 O O . GLY A 1 95 ? -9.556 -3.810 4.181 1.00 74.94 95 GLY A O 1
#

InterPro domains:
  IPR017853 Glycoside hydrolase superfamily [SSF51445] (51-95)

Secondary structure (DSSP, 8-state):
--------------------------S--TTTTS----------TTSTT----TTHHHHPPP----HHHH--SSSSSS--HHHHHTTHHHHHHH-

Organism: NCBI:txid2650748

pLDDT: mean 71.29, std 19.28, range [32.5, 93.81]

Foldseek 3Di:
DDDDDDDDDDDDDDDDDDDDDDDDPPDPDVPPPPPDPCPDPPPDCPDPPRDDPVPVVVVDDDDDDDQQPQADPPPPNGHDPVRVVVCVVVVVVVD

Sequence (95 aa):
MHAQSKYFT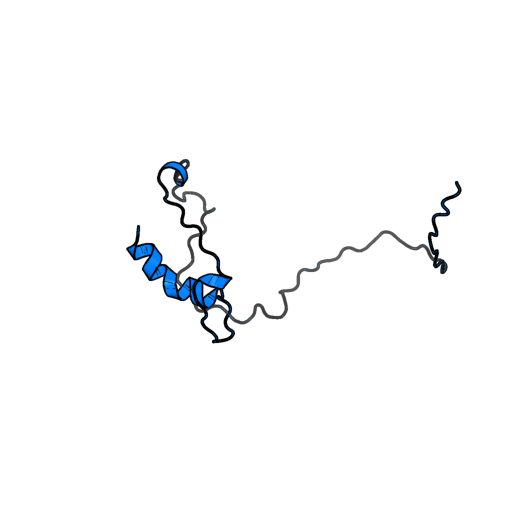CSTSGQIADPEAEPALAGPWPGAERAAPAAGAVPDPFAEGAPQAPHWFKTAVFYEVSVRGFCDSNGDGYGDLRGLISKLDHLEWLG

Radius of gyration: 26.26 Å; chains: 1; bounding box: 67×52×45 Å